Protein AF-W1YBG2-F1 (afdb_monomer_lite)

Organism: NCBI:txid408170

Secondary structure (DSSP, 8-state):
-HHHHHHIIIIIHHHHHHHHHHHHHHTTSS-HHHHHHHHHHHHHHHHHHHHHHHHHHHHHHHHHHHHHHHHHHHHHHHHHHHHHHHHHHHTHHHHGGGHHHHHHHHHHHHHHHHHHHHHHHTT-HHHHTT-

Foldseek 3Di:
DVVLVCCLVPPLVVVLVVLVVVLVVCVVDPPVVVSVVSVVVSVVSVVVSVVSVVVVVVVVVVVVVLLVVLVVVLVVLVVVLVVLVVCCVVCVVVCPPCSVVSVVVSVVSVVLSVVLVVCSVVVVVVVSVVD

Sequence (131 aa):
LERQFNDLKNNKFLKIDQQANLVLFEARGINFIKTRHELARLEAMVNETEQTISDVRKGLTELKKINEAHREAINDLKKKYDDLRKRLLAENFKFGPANAGLDKFLSQLEADYDEFTRLTEDGDHATASDI

Structure (mmCIF, N/CA/C/O backbone):
data_AF-W1YBG2-F1
#
_entry.id   AF-W1YBG2-F1
#
loop_
_atom_site.group_PDB
_atom_site.id
_atom_site.type_symbol
_atom_site.label_atom_id
_atom_site.label_alt_id
_atom_site.label_comp_id
_atom_site.label_asym_id
_atom_site.label_entity_id
_atom_site.label_seq_id
_atom_site.pdbx_PDB_ins_code
_atom_site.Cartn_x
_atom_site.Cartn_y
_atom_site.Cartn_z
_atom_site.occupancy
_atom_site.B_iso_or_equiv
_atom_site.auth_seq_id
_atom_site.auth_comp_id
_atom_site.auth_asym_id
_atom_site.auth_atom_id
_atom_site.pdbx_PDB_model_num
ATOM 1 N N . LEU A 1 1 ? -1.646 1.673 -4.289 1.00 84.31 1 LEU A N 1
ATOM 2 C CA . LEU A 1 1 ? -0.517 0.800 -3.902 1.00 84.31 1 LEU A CA 1
ATOM 3 C C . LEU A 1 1 ? -0.595 -0.574 -4.570 1.00 84.31 1 LEU A C 1
ATOM 5 O O . LEU A 1 1 ? 0.295 -0.903 -5.343 1.00 84.31 1 LEU A O 1
ATOM 9 N N . GLU A 1 2 ? -1.673 -1.337 -4.360 1.00 85.06 2 GLU A N 1
ATOM 10 C CA . GLU A 1 2 ? -1.843 -2.691 -4.923 1.00 85.06 2 GLU A CA 1
ATOM 11 C C . GLU A 1 2 ? -1.670 -2.748 -6.451 1.00 85.06 2 GLU A C 1
ATOM 13 O O . GLU A 1 2 ? -0.886 -3.541 -6.963 1.00 85.06 2 GLU A O 1
ATOM 18 N N . ARG A 1 3 ? -2.308 -1.830 -7.190 1.00 90.50 3 ARG A N 1
ATOM 19 C CA . ARG A 1 3 ? -2.138 -1.718 -8.650 1.00 90.50 3 ARG A CA 1
ATOM 20 C C . ARG A 1 3 ? -0.671 -1.565 -9.077 1.00 90.50 3 ARG A C 1
ATOM 22 O O . ARG A 1 3 ? -0.262 -2.185 -10.051 1.00 90.50 3 ARG A O 1
ATOM 29 N N . GLN A 1 4 ? 0.113 -0.751 -8.364 1.00 88.38 4 GLN A N 1
ATOM 30 C CA . GLN A 1 4 ? 1.536 -0.533 -8.669 1.00 88.38 4 GLN A CA 1
ATOM 31 C C . GLN A 1 4 ? 2.367 -1.779 -8.357 1.00 88.38 4 GLN A C 1
ATOM 33 O O . GLN A 1 4 ? 3.241 -2.140 -9.136 1.00 88.38 4 GLN A O 1
ATOM 38 N N . PHE A 1 5 ? 2.070 -2.463 -7.250 1.00 90.38 5 PHE A N 1
ATOM 39 C CA . PHE A 1 5 ? 2.706 -3.732 -6.910 1.00 90.38 5 PHE A CA 1
ATOM 40 C C . PHE A 1 5 ? 2.411 -4.822 -7.954 1.00 90.38 5 PHE A C 1
ATOM 42 O O . PHE A 1 5 ? 3.324 -5.511 -8.407 1.00 90.38 5 PHE A O 1
ATOM 49 N N . ASN A 1 6 ? 1.156 -4.940 -8.390 1.00 91.94 6 ASN A N 1
ATOM 50 C CA . ASN A 1 6 ? 0.756 -5.906 -9.411 1.00 91.94 6 ASN A CA 1
ATOM 51 C C . ASN A 1 6 ? 1.386 -5.591 -10.774 1.00 91.94 6 ASN A C 1
ATOM 53 O O . ASN A 1 6 ? 1.837 -6.506 -11.459 1.00 91.94 6 ASN A O 1
ATOM 57 N N . ASP A 1 7 ? 1.475 -4.315 -11.155 1.00 93.12 7 ASP A N 1
ATOM 58 C CA . ASP A 1 7 ? 2.161 -3.907 -12.385 1.00 93.12 7 ASP A CA 1
ATOM 59 C C . ASP A 1 7 ? 3.671 -4.192 -12.336 1.00 93.12 7 ASP A C 1
ATOM 61 O O . ASP A 1 7 ? 4.235 -4.708 -13.303 1.00 93.12 7 ASP A O 1
ATOM 65 N N . LEU A 1 8 ? 4.322 -3.946 -11.190 1.00 92.50 8 LEU A N 1
ATOM 66 C CA . LEU A 1 8 ? 5.716 -4.337 -10.964 1.00 92.50 8 LEU A CA 1
ATOM 67 C C . LEU A 1 8 ? 5.911 -5.838 -11.186 1.00 92.50 8 LEU A C 1
ATOM 69 O O . LEU A 1 8 ? 6.725 -6.241 -12.016 1.00 92.50 8 LEU A O 1
ATOM 73 N N . LYS A 1 9 ? 5.130 -6.645 -10.459 1.00 90.75 9 LYS A N 1
ATOM 74 C CA . LYS A 1 9 ? 5.238 -8.105 -10.433 1.00 90.75 9 LYS A CA 1
ATOM 75 C C . LYS A 1 9 ? 4.957 -8.738 -11.793 1.00 90.75 9 LYS A C 1
ATOM 77 O O . LYS A 1 9 ? 5.673 -9.649 -12.192 1.00 90.75 9 LYS A O 1
ATOM 82 N N . ASN A 1 10 ? 3.916 -8.275 -12.481 1.00 94.12 10 ASN A N 1
ATOM 83 C CA . ASN A 1 10 ? 3.389 -8.972 -13.652 1.00 94.12 10 ASN A CA 1
ATOM 84 C C . ASN A 1 10 ? 3.876 -8.379 -14.981 1.00 94.12 10 ASN A C 1
ATOM 86 O O . ASN A 1 10 ? 3.874 -9.089 -15.982 1.00 94.12 10 ASN A O 1
ATOM 90 N N . ASN A 1 11 ? 4.292 -7.105 -15.013 1.00 95.06 11 ASN A N 1
ATOM 91 C CA . ASN A 1 11 ? 4.579 -6.406 -16.270 1.00 95.06 11 ASN A CA 1
ATOM 92 C C . ASN A 1 11 ? 5.985 -5.797 -16.335 1.00 95.06 11 ASN A C 1
ATOM 94 O O . ASN A 1 11 ? 6.694 -6.027 -17.315 1.00 95.06 11 ASN A O 1
ATOM 98 N N . LYS A 1 12 ? 6.392 -4.982 -15.350 1.00 93.88 12 LYS A N 1
ATOM 99 C CA . LYS A 1 12 ? 7.626 -4.173 -15.461 1.00 93.88 12 LYS A CA 1
ATOM 100 C C . LYS A 1 12 ? 8.888 -5.032 -15.544 1.00 93.88 12 LYS A C 1
ATOM 102 O O . LYS A 1 12 ? 9.697 -4.798 -16.438 1.00 93.88 12 LYS A O 1
ATOM 107 N N . PHE A 1 13 ? 9.017 -6.060 -14.700 1.00 94.62 13 PHE A N 1
ATOM 108 C CA . PHE A 1 13 ? 10.162 -6.979 -14.767 1.00 94.62 13 PHE A CA 1
ATOM 109 C C . PHE A 1 13 ? 10.227 -7.728 -16.101 1.00 94.62 13 PHE A C 1
ATOM 111 O O . PHE A 1 13 ? 11.266 -7.717 -16.751 1.00 94.62 13 PHE A O 1
ATOM 118 N N . LEU A 1 14 ? 9.095 -8.259 -16.577 1.00 96.44 14 LEU A N 1
ATOM 119 C CA . LEU A 1 14 ? 9.031 -8.941 -17.872 1.00 96.44 14 LEU A CA 1
ATOM 120 C C . LEU A 1 14 ? 9.479 -8.029 -19.025 1.00 96.44 14 LEU A C 1
ATOM 122 O O . LEU A 1 14 ? 10.218 -8.455 -19.909 1.00 96.44 14 LEU A O 1
ATOM 126 N N . LYS A 1 15 ? 9.046 -6.764 -19.024 1.00 96.19 15 LYS A N 1
ATOM 127 C CA . LYS A 1 15 ? 9.444 -5.791 -20.050 1.00 96.19 15 LYS A CA 1
ATOM 128 C C . LYS A 1 15 ? 10.934 -5.456 -19.979 1.00 96.19 15 LYS A C 1
ATOM 130 O O . LYS A 1 15 ? 11.557 -5.306 -21.027 1.00 96.19 15 LYS A O 1
ATOM 135 N N . ILE A 1 16 ? 11.504 -5.345 -18.776 1.00 97.62 16 ILE A N 1
ATOM 136 C CA . ILE A 1 16 ? 12.950 -5.158 -18.585 1.00 97.62 16 ILE A CA 1
ATOM 137 C C . ILE A 1 16 ? 13.714 -6.356 -19.148 1.00 97.62 16 ILE A C 1
ATOM 139 O O . ILE A 1 16 ? 14.641 -6.153 -19.925 1.00 97.62 16 ILE A O 1
ATOM 143 N N . ASP A 1 17 ? 13.290 -7.584 -18.844 1.00 96.94 17 ASP A N 1
ATOM 144 C CA . ASP A 1 17 ? 13.940 -8.797 -19.353 1.00 96.94 17 ASP A CA 1
ATOM 145 C C . ASP A 1 17 ? 13.890 -8.866 -20.883 1.00 96.94 17 ASP A C 1
ATOM 147 O O . ASP A 1 17 ? 14.885 -9.169 -21.546 1.00 96.94 17 ASP A O 1
ATOM 151 N N . GLN A 1 18 ? 12.740 -8.541 -21.476 1.00 97.19 18 GLN A N 1
ATOM 152 C CA . GLN A 1 18 ? 12.589 -8.461 -22.930 1.00 97.19 18 GLN A CA 1
ATOM 153 C C . GLN A 1 18 ? 13.533 -7.414 -23.533 1.00 97.19 18 GLN A C 1
ATOM 155 O O . GLN A 1 18 ? 14.250 -7.712 -24.488 1.00 97.19 18 GLN A O 1
ATOM 160 N N . GLN A 1 19 ? 13.580 -6.213 -22.955 1.00 97.50 19 GLN A N 1
ATOM 161 C CA . GLN A 1 19 ? 14.444 -5.131 -23.423 1.00 97.50 19 GLN A CA 1
ATOM 162 C C . GLN A 1 19 ? 15.934 -5.473 -23.254 1.00 97.50 19 GLN A C 1
ATOM 164 O O . GLN A 1 19 ? 16.730 -5.203 -24.151 1.00 97.50 19 GLN A O 1
ATOM 169 N N . ALA A 1 20 ? 16.323 -6.121 -22.155 1.00 96.44 20 ALA A N 1
ATOM 170 C CA . ALA A 1 20 ? 17.691 -6.575 -21.923 1.00 96.44 20 ALA A CA 1
ATOM 171 C C . ALA A 1 20 ? 18.126 -7.609 -22.968 1.00 96.44 20 ALA A C 1
ATOM 173 O O . ALA A 1 20 ? 19.219 -7.509 -23.526 1.00 96.44 20 ALA A O 1
ATOM 174 N N . ASN A 1 21 ? 17.246 -8.555 -23.305 1.00 96.62 21 ASN A N 1
ATOM 175 C CA . ASN A 1 21 ? 17.501 -9.521 -24.371 1.00 96.62 21 ASN A CA 1
ATOM 176 C C . ASN A 1 21 ? 17.655 -8.850 -25.744 1.00 96.62 21 ASN A C 1
ATOM 178 O O . ASN A 1 21 ? 18.518 -9.260 -26.523 1.00 96.62 21 ASN A O 1
ATOM 182 N N . LEU A 1 22 ? 16.879 -7.799 -26.034 1.00 94.44 22 LEU A N 1
ATOM 183 C CA . LEU A 1 22 ? 17.047 -7.007 -27.257 1.00 94.44 22 LEU A CA 1
ATOM 184 C C . LEU A 1 22 ? 18.408 -6.308 -27.291 1.00 94.44 22 LEU A C 1
ATOM 186 O O . LEU A 1 22 ? 19.112 -6.412 -28.292 1.00 94.44 22 LEU A O 1
ATOM 190 N N . VAL A 1 23 ? 18.825 -5.667 -26.195 1.00 94.75 23 VAL A N 1
ATOM 191 C CA . VAL A 1 23 ? 20.156 -5.045 -26.097 1.00 94.75 23 VAL A CA 1
ATOM 192 C C . VAL A 1 23 ? 21.260 -6.076 -26.339 1.00 94.75 23 VAL A C 1
ATOM 194 O O . VAL A 1 23 ? 22.166 -5.822 -27.131 1.00 94.75 23 VAL A O 1
ATOM 197 N N . LEU A 1 24 ? 21.169 -7.258 -25.719 1.00 93.50 24 LEU A N 1
ATOM 198 C CA . LEU A 1 24 ? 22.137 -8.345 -25.907 1.00 93.50 24 LEU A CA 1
ATOM 199 C C . LEU A 1 24 ? 22.181 -8.856 -27.350 1.00 93.50 24 LEU A C 1
ATOM 201 O O . LEU A 1 24 ? 23.254 -9.207 -27.841 1.00 93.50 24 LEU A O 1
ATOM 205 N N . PHE A 1 25 ? 21.034 -8.921 -28.026 1.00 92.75 25 PHE A N 1
ATOM 206 C CA . PHE A 1 25 ? 20.958 -9.318 -29.427 1.00 92.75 25 PHE A CA 1
ATOM 207 C C . PHE A 1 25 ? 21.589 -8.264 -30.346 1.00 92.75 25 PHE A C 1
ATOM 209 O O . PHE A 1 25 ? 22.468 -8.596 -31.141 1.00 92.75 25 PHE A O 1
ATOM 216 N N . GLU A 1 26 ? 21.201 -6.994 -30.206 1.00 91.12 26 GLU A N 1
ATOM 217 C CA . GLU A 1 26 ? 21.710 -5.890 -31.032 1.00 91.12 26 GLU A CA 1
ATOM 218 C C . GLU A 1 26 ? 23.212 -5.652 -30.815 1.00 91.12 26 GLU A C 1
ATOM 220 O O . GLU A 1 26 ? 23.938 -5.360 -31.765 1.00 91.12 26 GLU A O 1
ATOM 225 N N . ALA A 1 27 ? 23.712 -5.861 -29.592 1.00 90.12 27 ALA A N 1
ATOM 226 C CA . ALA A 1 27 ? 25.134 -5.759 -29.262 1.00 90.12 27 ALA A CA 1
ATOM 227 C C . ALA A 1 27 ? 26.023 -6.782 -29.992 1.00 90.12 27 ALA A C 1
ATOM 229 O O . ALA A 1 27 ? 27.231 -6.574 -30.082 1.00 90.12 27 ALA A O 1
ATOM 230 N N . ARG A 1 28 ? 25.454 -7.873 -30.529 1.00 90.94 28 ARG A N 1
ATOM 231 C CA . ARG A 1 28 ? 26.192 -8.834 -31.373 1.00 90.94 28 ARG A CA 1
ATOM 232 C C . ARG A 1 28 ? 26.393 -8.327 -32.802 1.00 90.94 28 ARG A C 1
ATOM 234 O O . ARG A 1 28 ? 27.240 -8.856 -33.517 1.00 90.94 28 ARG A O 1
ATOM 241 N N . GLY A 1 29 ? 25.597 -7.351 -33.235 1.00 87.44 29 GLY A N 1
ATOM 242 C CA . GLY A 1 29 ? 25.715 -6.717 -34.542 1.00 87.44 29 GLY A CA 1
ATOM 243 C C . GLY A 1 29 ? 26.669 -5.521 -34.534 1.00 87.44 29 GLY A C 1
ATOM 244 O O . GLY A 1 29 ? 27.145 -5.069 -33.500 1.00 87.44 29 GLY A O 1
ATOM 245 N N . ILE A 1 30 ? 26.910 -4.954 -35.717 1.00 89.81 30 ILE A N 1
ATOM 246 C CA . ILE A 1 30 ? 27.748 -3.753 -35.904 1.00 89.81 30 ILE A CA 1
ATOM 247 C C . ILE A 1 30 ? 26.972 -2.429 -35.752 1.00 89.81 30 ILE A C 1
ATOM 249 O O . ILE A 1 30 ? 27.528 -1.356 -35.977 1.00 89.81 30 ILE A O 1
ATOM 253 N N . ASN A 1 31 ? 25.680 -2.464 -35.395 1.00 87.12 31 ASN A N 1
ATOM 254 C CA . ASN A 1 31 ? 24.852 -1.258 -35.283 1.00 87.12 31 ASN A CA 1
ATOM 255 C C . ASN A 1 31 ? 24.960 -0.609 -33.892 1.00 87.12 31 ASN A C 1
ATOM 257 O O . ASN A 1 31 ? 24.016 -0.598 -33.103 1.00 87.12 31 ASN A O 1
ATOM 261 N N . PHE A 1 32 ? 26.125 -0.027 -33.612 1.00 91.06 32 PHE A N 1
ATOM 262 C CA . PHE A 1 32 ? 26.444 0.587 -32.319 1.00 91.06 32 PHE A CA 1
ATOM 263 C C . PHE A 1 32 ? 25.480 1.707 -31.902 1.00 91.06 32 PHE A C 1
ATOM 265 O O . PHE A 1 32 ? 25.202 1.867 -30.715 1.00 91.06 32 PHE A O 1
ATOM 272 N N . ILE A 1 33 ? 24.953 2.479 -32.861 1.00 93.44 33 ILE A N 1
ATOM 273 C CA . ILE A 1 33 ? 24.006 3.569 -32.577 1.00 93.44 33 ILE A CA 1
ATOM 274 C C . ILE A 1 33 ? 22.696 2.995 -32.037 1.00 93.44 33 ILE A C 1
ATOM 276 O O . ILE A 1 33 ? 22.192 3.469 -31.018 1.00 93.44 33 ILE A O 1
ATOM 280 N N . LYS A 1 34 ? 22.172 1.951 -32.686 1.00 92.12 34 LYS A N 1
ATOM 281 C CA . LYS A 1 34 ? 20.948 1.283 -32.242 1.00 92.12 34 LYS A CA 1
ATOM 282 C C . LYS A 1 34 ? 21.146 0.619 -30.882 1.00 92.12 34 LYS A C 1
ATOM 284 O O . LYS A 1 34 ? 20.356 0.873 -29.981 1.00 92.12 34 LYS A O 1
ATOM 289 N N . THR A 1 35 ? 22.236 -0.124 -30.689 1.00 94.19 35 THR A N 1
ATOM 290 C CA . THR A 1 35 ? 22.560 -0.744 -29.392 1.00 94.19 35 THR A CA 1
ATOM 291 C C . THR A 1 35 ? 22.633 0.290 -28.269 1.00 94.19 35 THR A C 1
ATOM 293 O O . THR A 1 35 ? 22.084 0.066 -27.193 1.00 94.19 35 THR A O 1
ATOM 296 N N . ARG A 1 36 ? 23.241 1.459 -28.519 1.00 95.19 36 ARG A N 1
ATOM 297 C CA . ARG A 1 36 ? 23.290 2.556 -27.541 1.00 95.19 36 ARG A CA 1
ATOM 298 C C . ARG A 1 36 ? 21.899 3.094 -27.202 1.00 95.19 36 ARG A C 1
ATOM 300 O O . ARG A 1 36 ? 21.642 3.399 -26.041 1.00 95.19 36 ARG A O 1
ATOM 307 N N . HIS A 1 37 ? 21.017 3.225 -28.190 1.00 96.12 37 HIS A N 1
ATOM 308 C CA . HIS A 1 37 ? 19.650 3.686 -27.959 1.00 96.12 37 HIS A CA 1
ATOM 309 C C . HIS A 1 37 ? 18.839 2.678 -27.132 1.00 96.12 37 HIS A C 1
ATOM 311 O O . HIS A 1 37 ? 18.197 3.061 -26.156 1.00 96.12 37 HIS A O 1
ATOM 317 N N . GLU A 1 38 ? 18.923 1.388 -27.469 1.00 95.88 38 GLU A N 1
ATOM 318 C CA . GLU A 1 38 ? 18.228 0.332 -26.726 1.00 95.88 38 GLU A CA 1
ATOM 319 C C . GLU A 1 38 ? 18.765 0.176 -25.296 1.00 95.88 38 GLU A C 1
ATOM 321 O O . GLU A 1 38 ? 17.985 -0.102 -24.382 1.00 95.88 38 GLU A O 1
ATOM 326 N N . LEU A 1 39 ? 20.068 0.398 -25.083 1.00 96.50 39 LEU A N 1
ATOM 327 C CA . LEU A 1 39 ? 20.676 0.416 -23.752 1.00 96.50 39 LEU A CA 1
ATOM 328 C C . LEU A 1 39 ? 20.170 1.601 -22.921 1.00 96.50 39 LEU A C 1
ATOM 330 O O . LEU A 1 39 ? 19.725 1.399 -21.797 1.00 96.50 39 LEU A O 1
ATOM 334 N N . ALA A 1 40 ? 20.149 2.812 -23.484 1.00 97.81 40 ALA A N 1
ATOM 335 C CA . ALA A 1 40 ? 19.613 3.984 -22.788 1.00 97.81 40 ALA A CA 1
ATOM 336 C C . ALA A 1 40 ? 18.131 3.796 -22.412 1.00 97.81 40 ALA A C 1
ATOM 338 O O . ALA A 1 40 ? 17.683 4.210 -21.342 1.00 97.81 40 ALA A O 1
ATOM 339 N N . ARG A 1 41 ? 17.360 3.128 -23.278 1.00 97.56 41 ARG A N 1
ATOM 340 C CA . ARG A 1 41 ? 15.972 2.762 -22.990 1.00 97.56 41 ARG A CA 1
ATOM 341 C C . ARG A 1 41 ? 15.869 1.748 -21.849 1.00 97.56 41 ARG A C 1
ATOM 343 O O . ARG A 1 41 ? 15.017 1.915 -20.980 1.00 97.56 41 ARG A O 1
ATOM 350 N N . LEU A 1 42 ? 16.721 0.721 -21.841 1.00 97.94 42 LEU A N 1
ATOM 351 C CA . LEU A 1 42 ? 16.788 -0.258 -20.754 1.00 97.94 42 LEU A CA 1
ATOM 352 C C . LEU A 1 42 ? 17.107 0.418 -19.416 1.00 97.94 42 LEU A C 1
ATOM 354 O O . LEU A 1 42 ? 16.403 0.184 -18.438 1.00 97.94 42 LEU A O 1
ATOM 358 N N . GLU A 1 43 ? 18.114 1.292 -19.390 1.00 98.00 43 GLU A N 1
ATOM 359 C CA . GLU A 1 43 ? 18.499 2.064 -18.202 1.00 98.00 43 GLU A CA 1
ATOM 360 C C . GLU A 1 43 ? 17.328 2.902 -17.677 1.00 98.00 43 GLU A C 1
ATOM 362 O O . GLU A 1 43 ? 17.025 2.870 -16.485 1.00 98.00 43 GLU A O 1
ATOM 367 N N . ALA A 1 44 ? 16.605 3.594 -18.562 1.00 98.19 44 ALA A N 1
ATOM 368 C CA . ALA A 1 44 ? 15.423 4.360 -18.177 1.00 98.19 44 ALA A CA 1
ATOM 369 C C . ALA A 1 44 ? 14.323 3.472 -17.564 1.00 98.19 44 ALA A C 1
ATOM 371 O O . ALA A 1 44 ? 13.748 3.829 -16.535 1.00 98.19 44 ALA A O 1
ATOM 372 N N . MET A 1 45 ? 14.053 2.302 -18.156 1.00 97.88 45 MET A N 1
ATOM 373 C CA . MET A 1 45 ? 13.057 1.352 -17.644 1.00 97.88 45 MET A CA 1
ATOM 374 C C . MET A 1 45 ? 13.435 0.788 -16.271 1.00 97.88 45 MET A C 1
ATOM 376 O O . MET A 1 45 ? 12.562 0.636 -15.410 1.00 97.88 45 MET A O 1
ATOM 380 N N . VAL A 1 46 ? 14.719 0.485 -16.059 1.00 97.88 46 VAL A N 1
ATOM 381 C CA . VAL A 1 46 ? 15.241 0.035 -14.762 1.00 97.88 46 VAL A CA 1
ATOM 382 C C . VAL A 1 46 ? 15.071 1.139 -13.722 1.00 97.88 46 VAL A C 1
ATOM 384 O O . VAL A 1 46 ? 14.422 0.897 -12.708 1.00 97.88 46 VAL A O 1
ATOM 387 N N . ASN A 1 47 ? 15.523 2.362 -14.010 1.00 98.06 47 ASN A N 1
ATOM 388 C CA . ASN A 1 47 ? 15.417 3.499 -13.089 1.00 98.06 47 ASN A CA 1
ATOM 389 C C . ASN A 1 47 ? 13.958 3.803 -12.696 1.00 98.06 47 ASN A C 1
ATOM 391 O O . ASN A 1 47 ? 13.647 4.009 -11.523 1.00 98.06 47 ASN A O 1
ATOM 395 N N . GLU A 1 48 ? 13.028 3.791 -13.657 1.00 96.81 48 GLU A N 1
ATOM 396 C CA . GLU A 1 48 ? 11.598 3.993 -13.379 1.00 96.81 48 GLU A CA 1
ATOM 397 C C . GLU A 1 48 ? 11.028 2.876 -12.486 1.00 96.81 48 GLU A C 1
ATOM 399 O O . GLU A 1 48 ? 10.203 3.110 -11.594 1.00 96.81 48 GLU A O 1
ATOM 404 N N . THR A 1 49 ? 11.463 1.638 -12.718 1.00 96.75 49 THR A N 1
ATOM 405 C CA . THR A 1 49 ? 11.028 0.471 -11.944 1.00 96.75 49 THR A CA 1
ATOM 406 C C . THR A 1 49 ? 11.592 0.510 -10.526 1.00 96.75 49 THR A C 1
ATOM 408 O O . THR A 1 49 ? 10.844 0.262 -9.582 1.00 96.75 49 THR A O 1
ATOM 411 N N . GLU A 1 50 ? 12.852 0.906 -10.343 1.00 97.19 50 GLU A N 1
ATOM 412 C CA . GLU A 1 50 ? 13.459 1.130 -9.025 1.00 97.19 50 GLU A CA 1
ATOM 413 C C . GLU A 1 50 ? 12.721 2.209 -8.231 1.00 97.19 50 GLU A C 1
ATOM 415 O O . GLU A 1 50 ? 12.395 2.002 -7.058 1.00 97.19 50 GLU A O 1
ATOM 420 N N . GLN A 1 51 ? 12.379 3.326 -8.878 1.00 96.81 51 GLN A N 1
ATOM 421 C CA . GLN A 1 51 ? 11.577 4.375 -8.255 1.00 96.81 51 GLN A CA 1
ATOM 422 C C . GLN A 1 51 ? 10.202 3.840 -7.831 1.00 96.81 51 GLN A C 1
ATOM 424 O O . GLN A 1 51 ? 9.784 4.026 -6.689 1.00 96.81 51 GLN A O 1
ATOM 429 N N . THR A 1 52 ? 9.539 3.081 -8.708 1.00 95.69 52 THR A N 1
ATOM 430 C CA . THR A 1 52 ? 8.245 2.454 -8.398 1.00 95.69 52 THR A CA 1
ATOM 431 C C . THR A 1 52 ? 8.360 1.488 -7.207 1.00 95.69 52 THR A C 1
ATOM 433 O O . THR A 1 52 ? 7.493 1.481 -6.334 1.00 95.69 52 THR A O 1
ATOM 436 N N . ILE A 1 53 ? 9.436 0.696 -7.119 1.00 95.75 53 ILE A N 1
ATOM 437 C CA . ILE A 1 53 ? 9.706 -0.196 -5.976 1.00 95.75 53 ILE A CA 1
ATOM 438 C C . ILE A 1 53 ? 9.892 0.611 -4.687 1.00 95.75 53 ILE A C 1
ATOM 440 O O . ILE A 1 53 ? 9.349 0.233 -3.647 1.00 95.75 53 ILE A O 1
ATOM 444 N N . SER A 1 54 ? 10.651 1.707 -4.742 1.00 96.94 54 SER A N 1
ATOM 445 C CA . SER A 1 54 ? 10.870 2.604 -3.603 1.00 96.94 54 SER A CA 1
ATOM 446 C C . SER A 1 54 ? 9.547 3.152 -3.067 1.00 96.94 54 SER A C 1
ATOM 448 O O . SER A 1 54 ? 9.274 3.059 -1.869 1.00 96.94 54 SER A O 1
ATOM 450 N N . ASP A 1 55 ? 8.681 3.631 -3.958 1.00 95.12 55 ASP A N 1
ATOM 451 C CA . ASP A 1 55 ? 7.383 4.192 -3.586 1.00 95.12 55 ASP A CA 1
ATOM 452 C C . ASP A 1 55 ? 6.441 3.125 -3.020 1.00 95.12 55 ASP A C 1
ATOM 454 O O . ASP A 1 55 ? 5.777 3.356 -2.006 1.00 95.12 55 ASP A O 1
ATOM 458 N N . VAL A 1 56 ? 6.445 1.917 -3.596 1.00 93.50 56 VAL A N 1
ATOM 459 C CA . VAL A 1 56 ? 5.673 0.790 -3.057 1.00 93.50 56 VAL A CA 1
ATOM 460 C C . VAL A 1 56 ? 6.156 0.404 -1.657 1.00 93.50 56 VAL A C 1
ATOM 462 O O . VAL A 1 56 ? 5.339 0.218 -0.757 1.00 93.50 56 VAL A O 1
ATOM 465 N N . ARG A 1 57 ? 7.472 0.332 -1.429 1.00 94.19 57 ARG A N 1
ATOM 466 C CA . ARG A 1 57 ? 8.040 0.024 -0.105 1.00 94.19 57 ARG A CA 1
ATOM 467 C C . ARG A 1 57 ? 7.673 1.079 0.936 1.00 94.19 57 ARG A C 1
ATOM 469 O O . ARG A 1 57 ? 7.303 0.718 2.054 1.00 94.19 57 ARG A O 1
ATOM 476 N N . LYS A 1 58 ? 7.742 2.364 0.575 1.00 95.00 58 LYS A N 1
ATOM 477 C CA . LYS A 1 58 ? 7.317 3.466 1.449 1.00 95.00 58 LYS A CA 1
ATOM 478 C C . LYS A 1 58 ? 5.838 3.342 1.799 1.00 95.00 58 LYS A C 1
ATOM 480 O O . LYS A 1 58 ? 5.504 3.343 2.977 1.00 95.00 58 LYS A O 1
ATOM 485 N N . GLY A 1 59 ? 4.975 3.138 0.803 1.00 90.06 59 GLY A N 1
ATOM 486 C CA . GLY A 1 59 ? 3.541 2.943 1.027 1.00 90.06 59 GLY A CA 1
ATOM 487 C C . GLY A 1 59 ? 3.236 1.765 1.956 1.00 90.06 59 GLY A C 1
ATOM 488 O O . GLY A 1 59 ? 2.449 1.910 2.883 1.00 90.06 59 GLY A O 1
ATOM 489 N N . LEU A 1 60 ? 3.907 0.621 1.771 1.00 90.19 60 LEU A N 1
ATOM 490 C CA . LEU A 1 60 ? 3.758 -0.541 2.659 1.00 90.19 60 LEU A CA 1
ATOM 491 C C . LEU A 1 60 ? 4.242 -0.259 4.088 1.00 90.19 60 LEU A C 1
ATOM 493 O O . LEU A 1 60 ? 3.648 -0.746 5.046 1.00 90.19 60 LEU A O 1
ATOM 497 N N . THR A 1 61 ? 5.307 0.528 4.237 1.00 92.56 61 THR A N 1
ATOM 498 C CA . THR A 1 61 ? 5.830 0.919 5.553 1.00 92.56 61 THR A CA 1
ATOM 499 C C . THR A 1 61 ? 4.839 1.805 6.297 1.00 92.56 61 THR A C 1
ATOM 501 O O . THR A 1 61 ? 4.578 1.570 7.473 1.00 92.56 61 THR A O 1
ATOM 504 N N . GLU A 1 62 ? 4.255 2.790 5.616 1.00 89.44 62 GLU A N 1
ATOM 505 C CA . GLU A 1 62 ? 3.247 3.663 6.220 1.00 89.44 62 GLU A CA 1
ATOM 506 C C . GLU A 1 62 ? 1.965 2.897 6.558 1.00 89.44 62 GLU A C 1
ATOM 508 O O . GLU A 1 62 ? 1.456 3.036 7.666 1.00 89.44 62 GLU A O 1
ATOM 513 N N . LEU A 1 63 ? 1.502 1.999 5.679 1.00 85.94 63 LEU A N 1
ATOM 514 C CA . LEU A 1 63 ? 0.367 1.123 5.991 1.00 85.94 63 LEU A CA 1
ATOM 515 C C . LEU A 1 63 ? 0.624 0.265 7.232 1.00 85.94 63 LEU A C 1
ATOM 517 O O . LEU A 1 63 ? -0.259 0.121 8.073 1.00 85.94 63 LEU A O 1
ATOM 521 N N . LYS A 1 64 ? 1.839 -0.276 7.378 1.00 85.69 64 LYS A N 1
ATOM 522 C CA . LYS A 1 64 ? 2.211 -1.049 8.564 1.00 85.69 64 LYS A CA 1
ATOM 523 C C . LYS A 1 64 ? 2.143 -0.200 9.838 1.00 85.69 64 LYS A C 1
ATOM 525 O O . LYS A 1 64 ? 1.586 -0.663 10.827 1.00 85.69 64 LYS A O 1
ATOM 530 N N . LYS A 1 65 ? 2.662 1.031 9.808 1.00 88.12 65 LYS A N 1
ATOM 531 C CA . LYS A 1 65 ? 2.602 1.953 10.956 1.00 88.12 65 LYS A CA 1
ATOM 532 C C . LYS A 1 65 ? 1.166 2.303 11.338 1.00 88.12 65 LYS A C 1
ATOM 534 O O . LYS A 1 65 ? 0.838 2.298 12.518 1.00 88.12 65 LYS A O 1
ATOM 539 N N . ILE A 1 66 ? 0.319 2.592 10.348 1.00 83.75 66 ILE A N 1
ATOM 540 C CA . ILE A 1 66 ? -1.103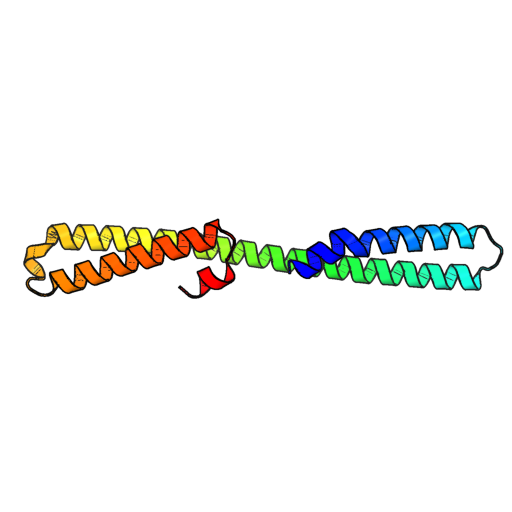 2.889 10.575 1.00 83.75 66 ILE A CA 1
ATOM 541 C C . ILE A 1 66 ? -1.785 1.685 11.230 1.00 83.75 66 ILE A C 1
ATOM 543 O O . ILE A 1 66 ? -2.482 1.849 12.224 1.00 83.75 66 ILE A O 1
ATOM 547 N N . ASN A 1 67 ? -1.519 0.471 10.741 1.00 78.81 67 ASN A N 1
ATOM 548 C CA . ASN A 1 67 ? -2.071 -0.753 11.320 1.00 78.81 67 ASN A CA 1
ATOM 549 C C . ASN A 1 67 ? -1.614 -0.963 12.778 1.00 78.81 67 ASN A C 1
ATOM 551 O O . ASN A 1 67 ? -2.431 -1.248 13.651 1.00 78.81 67 ASN A O 1
ATOM 555 N N . GLU A 1 68 ? -0.329 -0.756 13.076 1.00 85.31 68 GLU A N 1
ATOM 556 C CA . GLU A 1 68 ? 0.184 -0.824 14.451 1.00 85.31 68 GLU A CA 1
ATOM 557 C C . GLU A 1 68 ? -0.518 0.189 15.372 1.00 85.31 68 GLU A C 1
ATOM 559 O O . GLU A 1 68 ? -1.014 -0.198 16.432 1.00 85.31 68 GLU A O 1
ATOM 564 N N . ALA A 1 69 ? -0.654 1.446 14.939 1.00 85.06 69 ALA A N 1
ATOM 565 C CA . ALA A 1 69 ? -1.347 2.487 15.701 1.00 85.06 69 ALA A CA 1
ATOM 566 C C . ALA A 1 69 ? -2.837 2.170 15.913 1.00 85.06 69 ALA A C 1
ATOM 568 O O . ALA A 1 69 ? -3.370 2.35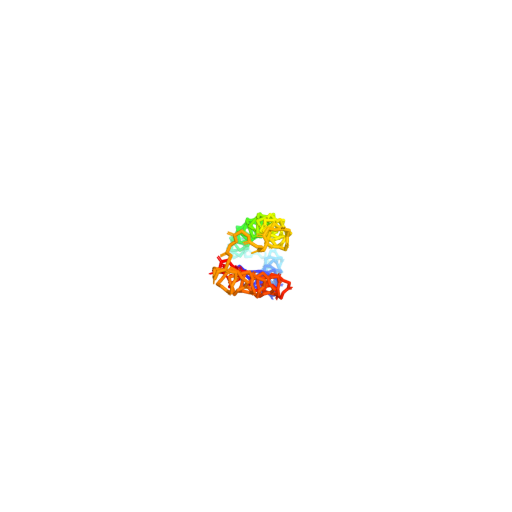7 17.006 1.00 85.06 69 ALA A O 1
ATOM 569 N N . HIS A 1 70 ? -3.509 1.647 14.886 1.00 78.06 70 HIS A N 1
ATOM 570 C CA . HIS A 1 70 ? -4.903 1.216 14.970 1.00 78.06 70 HIS A CA 1
ATOM 571 C C . HIS A 1 70 ? -5.063 0.089 15.986 1.00 78.06 70 HIS A C 1
ATOM 573 O O . HIS A 1 70 ? -5.909 0.167 16.874 1.00 78.06 70 HIS A O 1
ATOM 579 N N . ARG A 1 71 ? -4.200 -0.928 15.930 1.00 79.94 71 ARG A N 1
ATOM 580 C CA . ARG A 1 71 ? -4.222 -2.039 16.883 1.00 79.94 71 ARG A CA 1
ATOM 581 C C . ARG A 1 71 ? -4.024 -1.571 18.326 1.00 79.94 71 ARG A C 1
ATOM 583 O O . ARG A 1 71 ? -4.669 -2.097 19.232 1.00 79.94 71 ARG A O 1
ATOM 590 N N . GLU A 1 72 ? -3.146 -0.599 18.558 1.00 86.00 72 GLU A N 1
ATOM 591 C CA . GLU A 1 72 ? -2.981 0.019 19.879 1.00 86.00 72 GLU A CA 1
ATOM 592 C C . GLU A 1 72 ? -4.248 0.759 20.326 1.00 86.00 72 GLU A C 1
ATOM 594 O O . GLU A 1 72 ? -4.739 0.508 21.430 1.00 86.00 72 GLU A O 1
ATOM 599 N N . ALA A 1 73 ? -4.827 1.592 19.456 1.00 79.69 73 ALA A N 1
ATOM 600 C CA . ALA A 1 73 ? -6.048 2.341 19.746 1.00 79.69 73 ALA A CA 1
ATOM 601 C C . ALA A 1 73 ? -7.235 1.420 20.086 1.00 79.69 73 ALA A C 1
ATOM 603 O O . ALA A 1 73 ? -7.931 1.660 21.074 1.00 79.69 73 ALA A O 1
ATOM 604 N N . ILE A 1 74 ? -7.415 0.327 19.337 1.00 78.12 74 ILE A N 1
ATOM 605 C CA . ILE A 1 74 ? -8.422 -0.716 19.596 1.00 78.12 74 ILE A CA 1
ATOM 606 C C . ILE A 1 74 ? -8.229 -1.342 20.978 1.00 78.12 74 ILE A C 1
ATOM 608 O O . ILE A 1 74 ? -9.181 -1.493 21.746 1.00 78.12 74 ILE A O 1
ATOM 612 N N . ASN A 1 75 ? -6.995 -1.728 21.310 1.00 82.81 75 ASN A N 1
ATOM 613 C CA . ASN A 1 75 ? -6.698 -2.351 22.597 1.00 82.81 75 ASN A CA 1
ATOM 614 C C . ASN A 1 75 ? -7.011 -1.401 23.756 1.00 82.81 75 ASN A C 1
ATOM 616 O O . ASN A 1 75 ? -7.534 -1.823 24.789 1.00 82.81 75 ASN A O 1
ATOM 620 N N . ASP A 1 76 ? -6.711 -0.116 23.593 1.00 84.50 76 ASP A N 1
ATOM 621 C CA . ASP A 1 76 ? -7.025 0.895 24.595 1.00 84.50 76 ASP A CA 1
ATOM 622 C C . ASP A 1 76 ? -8.526 1.181 24.686 1.00 84.50 76 ASP A C 1
ATOM 624 O O . ASP A 1 76 ? -9.045 1.363 25.792 1.00 84.50 76 ASP A O 1
ATOM 628 N N . LEU A 1 77 ? -9.245 1.152 23.561 1.00 81.62 77 LEU A N 1
ATOM 629 C CA . LEU A 1 77 ? -10.701 1.238 23.541 1.00 81.62 77 LEU A CA 1
ATOM 630 C C . LEU A 1 77 ? -11.332 0.068 24.300 1.00 81.62 77 LEU A C 1
ATOM 632 O O . LEU A 1 77 ? -12.187 0.286 25.160 1.00 81.62 77 LEU A O 1
ATOM 636 N N . LYS A 1 78 ? -10.843 -1.157 24.070 1.00 83.06 78 LYS A N 1
ATOM 637 C CA . LYS A 1 78 ? -11.319 -2.363 24.757 1.00 83.06 78 LYS A CA 1
ATOM 638 C C . LYS A 1 78 ? -11.124 -2.284 26.268 1.00 83.06 78 LYS A C 1
ATOM 640 O O . LYS A 1 78 ? -12.045 -2.602 27.018 1.00 83.06 78 LYS A O 1
ATOM 645 N N . LYS A 1 79 ? -9.959 -1.811 26.728 1.00 87.81 79 LYS A N 1
ATOM 646 C CA . LYS A 1 79 ? -9.700 -1.594 28.165 1.00 87.81 79 LYS A CA 1
ATOM 647 C C . LYS A 1 79 ? -10.684 -0.589 28.763 1.00 87.81 79 LYS A C 1
ATOM 649 O O . LYS A 1 79 ? -11.286 -0.868 29.795 1.00 87.81 79 LYS A O 1
ATOM 654 N N . LYS A 1 80 ? -10.877 0.561 28.102 1.00 84.50 80 LYS A N 1
ATOM 655 C CA . LYS A 1 80 ? -11.814 1.601 28.561 1.00 84.50 80 LYS A CA 1
ATOM 656 C C . LYS A 1 80 ? -13.245 1.075 28.632 1.00 84.50 80 LYS A C 1
ATOM 658 O O . LYS A 1 80 ? -13.932 1.339 29.616 1.00 84.50 80 LYS A O 1
ATOM 663 N N . TYR A 1 81 ? -13.673 0.319 27.622 1.00 85.00 81 TYR A N 1
ATOM 664 C CA . TYR A 1 81 ? -14.965 -0.362 27.608 1.00 85.00 81 TYR A CA 1
ATOM 665 C C . TYR A 1 81 ? -15.106 -1.324 28.798 1.00 85.00 81 TYR A C 1
ATOM 667 O O . TYR A 1 81 ? -16.088 -1.240 29.536 1.00 85.00 81 TYR A O 1
ATOM 675 N N . ASP A 1 82 ? -14.115 -2.188 29.038 1.00 86.69 82 ASP A N 1
ATOM 676 C CA . ASP A 1 82 ? -14.161 -3.169 30.130 1.00 86.69 82 ASP A CA 1
ATOM 677 C C . ASP A 1 82 ? -14.242 -2.494 31.503 1.00 86.69 82 ASP A C 1
ATOM 679 O O . ASP A 1 82 ? -14.983 -2.942 32.382 1.00 86.69 82 ASP A O 1
ATOM 683 N N . ASP A 1 83 ? -13.516 -1.393 31.689 1.00 88.44 83 ASP A N 1
ATOM 684 C CA . ASP A 1 83 ? -13.544 -0.614 32.925 1.00 88.44 83 ASP A CA 1
ATOM 685 C C . ASP A 1 83 ? -14.881 0.112 33.118 1.00 88.44 83 ASP A C 1
ATOM 687 O O . ASP A 1 83 ? -15.443 0.090 34.220 1.00 88.44 83 ASP A O 1
ATOM 691 N N . LEU A 1 84 ? -15.441 0.697 32.052 1.00 85.38 84 LEU A N 1
ATOM 692 C CA . LEU A 1 84 ? -16.776 1.302 32.069 1.00 85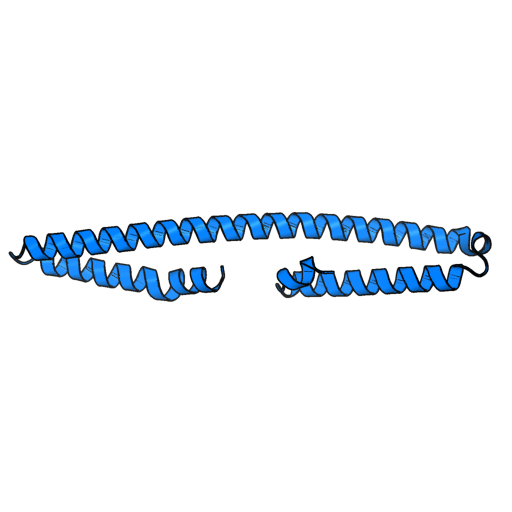.38 84 LEU A CA 1
ATOM 693 C C . LEU A 1 84 ? -17.851 0.265 32.410 1.00 85.38 84 LEU A C 1
ATOM 695 O O . LEU A 1 84 ? -18.682 0.518 33.283 1.00 85.38 84 LEU A O 1
ATOM 699 N N . ARG A 1 85 ? -17.802 -0.919 31.790 1.00 86.25 85 ARG 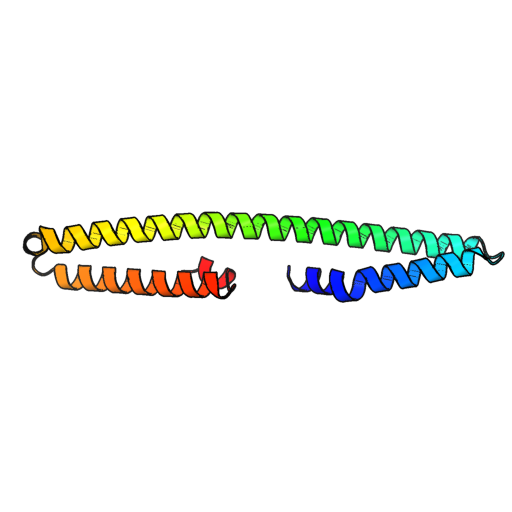A N 1
ATOM 700 C CA . ARG A 1 85 ? -18.743 -2.017 32.043 1.00 86.25 85 ARG A CA 1
ATOM 701 C C . ARG A 1 85 ? -18.665 -2.507 33.487 1.00 86.25 85 ARG A C 1
ATOM 703 O O . ARG A 1 85 ? -19.696 -2.635 34.145 1.00 86.25 85 ARG A O 1
ATOM 710 N N . LYS A 1 86 ? -17.458 -2.720 34.025 1.00 89.94 86 LYS A N 1
ATOM 711 C CA . LYS A 1 86 ? -17.268 -3.083 35.444 1.00 89.94 86 LYS A CA 1
ATOM 712 C C . LYS A 1 86 ? -17.846 -2.026 36.378 1.00 89.94 86 LYS A C 1
ATOM 714 O O . LYS A 1 86 ? -18.519 -2.371 37.349 1.00 89.94 86 LYS A O 1
ATOM 719 N N . ARG A 1 87 ? -17.597 -0.746 36.089 1.00 86.69 87 ARG A N 1
ATOM 720 C CA . ARG A 1 87 ? -18.088 0.363 36.909 1.00 86.69 87 ARG A CA 1
ATOM 721 C C . ARG A 1 87 ? -19.609 0.468 36.871 1.00 86.69 87 ARG A C 1
ATOM 723 O O . ARG A 1 87 ? -20.214 0.632 37.923 1.00 86.69 87 ARG A O 1
ATOM 730 N N . LEU A 1 88 ? -20.224 0.310 35.701 1.00 85.25 88 LEU A N 1
ATOM 731 C CA . LEU A 1 88 ? -21.680 0.283 35.558 1.00 85.25 88 LEU A CA 1
ATOM 732 C C . LEU A 1 88 ? -22.313 -0.871 36.331 1.00 85.25 88 LEU A C 1
ATOM 734 O O . LEU A 1 88 ? -23.294 -0.656 37.032 1.00 85.25 88 LEU A O 1
ATOM 738 N N . LEU A 1 89 ? -21.715 -2.064 36.298 1.00 85.19 89 LEU A N 1
ATOM 739 C CA . LEU A 1 89 ? -22.200 -3.206 37.077 1.00 85.19 89 LEU A CA 1
ATOM 740 C C . LEU A 1 89 ? -22.076 -2.979 38.592 1.00 85.19 89 LEU A C 1
ATOM 742 O O . LEU A 1 89 ? -23.017 -3.254 39.335 1.00 85.19 89 LEU A O 1
ATOM 746 N N . ALA A 1 90 ? -20.935 -2.463 39.055 1.00 87.25 90 ALA A N 1
ATOM 747 C CA . ALA A 1 90 ? -20.672 -2.239 40.479 1.00 87.25 90 ALA A CA 1
ATOM 748 C C . ALA A 1 90 ? -21.454 -1.048 41.060 1.00 87.25 90 ALA A C 1
ATOM 750 O O . ALA A 1 90 ? -21.839 -1.054 42.229 1.00 87.25 90 ALA A O 1
ATOM 751 N N . GLU A 1 91 ? -21.683 -0.016 40.250 1.00 86.50 91 GLU A N 1
ATOM 752 C CA . GLU A 1 91 ? -22.318 1.239 40.650 1.00 86.50 91 GLU A CA 1
ATOM 753 C C . GLU A 1 91 ? -23.714 1.418 40.035 1.00 86.50 91 GLU A C 1
ATOM 755 O O . GLU A 1 91 ? -24.235 2.528 40.049 1.00 86.50 91 GLU A O 1
ATOM 760 N N . ASN A 1 92 ? -24.347 0.346 39.542 1.00 76.88 92 ASN A N 1
ATOM 761 C CA . ASN A 1 92 ? -25.637 0.378 38.834 1.00 76.88 92 ASN A CA 1
ATOM 762 C C . ASN A 1 92 ? -26.697 1.214 39.582 1.00 76.88 92 ASN A C 1
ATOM 764 O O . ASN A 1 92 ? -27.390 2.058 39.018 1.00 76.88 92 ASN A O 1
ATOM 768 N N . PHE A 1 93 ? -26.761 1.074 40.907 1.00 79.50 93 PHE A N 1
ATOM 769 C CA . PHE A 1 93 ? -27.697 1.827 41.745 1.00 79.50 93 PHE A CA 1
ATOM 770 C C . PHE A 1 93 ? -27.470 3.353 41.738 1.00 79.50 93 PHE A C 1
ATOM 772 O O . PHE A 1 93 ? -28.412 4.102 41.990 1.00 79.50 93 PHE A O 1
ATOM 779 N N . LYS A 1 94 ? -26.249 3.833 41.454 1.00 84.38 94 LYS A N 1
ATOM 780 C CA . LYS A 1 94 ? -25.893 5.263 41.459 1.00 84.38 94 LYS A CA 1
ATOM 781 C C . LYS A 1 94 ? -26.406 6.010 40.230 1.00 84.38 94 LYS A C 1
ATOM 783 O O . LYS A 1 94 ? -26.593 7.221 40.303 1.00 84.38 94 LYS A O 1
ATOM 788 N N . PHE A 1 95 ? -26.621 5.316 39.114 1.00 80.25 95 PHE A N 1
ATOM 789 C CA . PHE A 1 95 ? -27.005 5.946 37.846 1.00 80.25 95 PHE A CA 1
ATOM 790 C C . PHE A 1 95 ? -28.519 5.905 37.582 1.00 80.25 95 PHE A C 1
ATOM 792 O O . PHE A 1 95 ? -29.008 6.625 36.711 1.00 80.25 95 PHE A O 1
ATOM 799 N N . GLY A 1 96 ? -29.277 5.114 38.351 1.00 82.00 96 GLY A N 1
ATOM 800 C CA . GLY A 1 96 ? -30.742 5.097 38.336 1.00 82.00 96 GLY A CA 1
ATOM 801 C C . GLY A 1 96 ? -31.336 4.980 36.918 1.00 82.00 96 GLY A C 1
ATOM 802 O O . GLY A 1 96 ? -31.093 3.977 36.246 1.00 82.00 96 GLY A O 1
ATOM 803 N N . PRO A 1 97 ? -32.106 5.971 36.430 1.00 85.06 97 PRO A N 1
ATOM 804 C CA . PRO A 1 97 ? -32.714 5.921 35.098 1.00 85.06 97 PRO A CA 1
ATOM 805 C C . PRO A 1 97 ? -31.715 6.063 33.934 1.00 85.06 97 PRO A C 1
ATOM 807 O O . PRO A 1 97 ? -32.058 5.716 32.806 1.00 85.06 97 PRO A O 1
ATOM 810 N N . ALA A 1 98 ? -30.483 6.530 34.172 1.00 85.31 98 ALA A N 1
ATOM 811 C CA . ALA A 1 98 ? -29.471 6.680 33.122 1.00 85.31 98 ALA A CA 1
ATOM 812 C C . ALA A 1 98 ? -28.825 5.347 32.697 1.00 85.31 98 ALA A C 1
ATOM 814 O O . ALA A 1 98 ? -28.224 5.286 31.624 1.00 85.31 98 ALA A O 1
ATOM 815 N N . ASN A 1 99 ? -28.981 4.275 33.485 1.00 82.69 99 ASN A N 1
ATOM 816 C CA . ASN A 1 99 ? -28.391 2.963 33.192 1.00 82.69 99 ASN A CA 1
ATOM 817 C C . ASN A 1 99 ? -28.779 2.426 31.816 1.00 82.69 99 ASN A C 1
ATOM 819 O O . ASN A 1 99 ? -27.916 1.973 31.077 1.00 82.69 99 ASN A O 1
ATOM 823 N N . ALA A 1 100 ? -30.049 2.555 31.426 1.00 83.38 100 ALA A N 1
ATOM 824 C CA . ALA A 1 100 ? -30.510 2.080 30.122 1.00 83.38 100 ALA A CA 1
ATOM 825 C C . ALA A 1 100 ? -29.803 2.791 28.950 1.00 83.38 100 ALA A C 1
ATOM 827 O O . ALA A 1 100 ? -29.526 2.179 27.921 1.00 83.38 100 ALA A O 1
ATOM 828 N N . GLY A 1 101 ? -29.489 4.083 29.102 1.00 84.25 101 GLY A N 1
ATOM 829 C CA . GLY A 1 101 ? -28.729 4.836 28.104 1.00 84.25 101 GLY A CA 1
ATOM 830 C C . GLY A 1 101 ? -27.252 4.444 28.078 1.00 84.25 101 GLY A C 1
ATOM 831 O O . GLY A 1 101 ? -26.669 4.325 27.003 1.00 84.25 101 GLY A O 1
ATOM 832 N N . LEU A 1 102 ? -26.667 4.202 29.253 1.00 83.62 102 LEU A N 1
ATOM 833 C CA . LEU A 1 102 ? -25.274 3.779 29.403 1.00 83.62 102 LEU A CA 1
ATOM 834 C C . LEU A 1 102 ? -25.046 2.366 28.844 1.00 83.62 102 LEU A C 1
ATOM 836 O O . LEU A 1 102 ? -24.087 2.163 28.104 1.00 83.62 102 LEU A O 1
ATOM 840 N N . ASP A 1 103 ? -25.964 1.431 29.092 1.00 82.31 103 ASP A N 1
ATOM 841 C CA . ASP A 1 103 ? -25.935 0.086 28.504 1.00 82.31 103 ASP A CA 1
ATOM 842 C C . ASP A 1 103 ? -26.071 0.128 26.979 1.00 82.31 103 ASP A C 1
ATOM 844 O O . ASP A 1 103 ? -25.361 -0.585 26.266 1.00 82.31 103 ASP A O 1
ATOM 848 N N . LYS A 1 104 ? -26.943 0.999 26.452 1.00 86.81 104 LYS A N 1
ATOM 849 C CA . LYS A 1 104 ? -27.085 1.186 25.002 1.00 86.81 104 LYS A CA 1
ATOM 850 C C . LYS A 1 104 ? -25.806 1.747 24.378 1.00 86.81 104 LYS A C 1
ATOM 852 O O . LYS A 1 104 ? -25.393 1.275 23.325 1.00 86.81 104 LYS A O 1
ATOM 857 N N . PHE A 1 105 ? -25.179 2.728 25.026 1.00 84.06 105 PHE A N 1
AT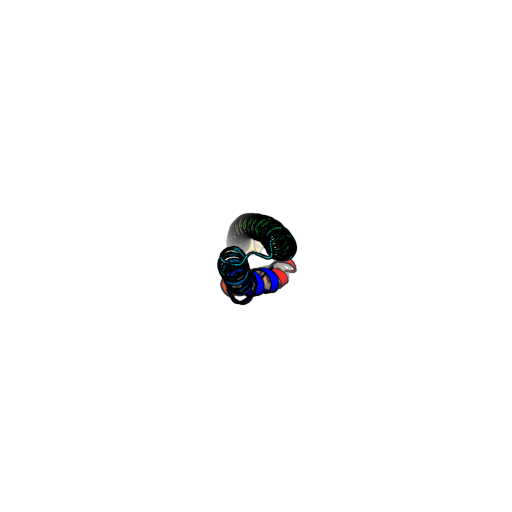OM 858 C CA . PHE A 1 105 ? -23.906 3.289 24.575 1.00 84.06 105 PHE A CA 1
ATOM 859 C C . PHE A 1 105 ? -22.788 2.240 24.584 1.00 84.06 105 PHE A C 1
ATOM 861 O O . PHE A 1 105 ? -22.064 2.122 23.602 1.00 84.06 105 PHE A O 1
ATOM 868 N N . LEU A 1 106 ? -22.680 1.437 25.649 1.00 84.38 106 LEU A N 1
ATOM 869 C CA . LEU A 1 106 ? -21.717 0.335 25.700 1.00 84.38 106 LEU A CA 1
ATOM 870 C C . LEU A 1 106 ? -21.964 -0.700 24.601 1.00 84.38 106 LEU A C 1
ATOM 872 O O . LEU A 1 106 ? -21.014 -1.142 23.968 1.00 84.38 106 LEU A O 1
ATOM 876 N N . SER A 1 107 ? -23.222 -1.060 24.352 1.00 85.50 107 SER A N 1
ATOM 877 C CA . SER A 1 107 ? -23.568 -2.027 23.304 1.00 85.50 107 SER A CA 1
ATOM 878 C C . SER A 1 107 ? -23.187 -1.518 21.911 1.00 85.50 107 SER A C 1
ATOM 880 O O . SER A 1 107 ? -22.715 -2.293 21.088 1.00 85.50 107 SER A O 1
ATOM 882 N N . GLN A 1 108 ? -23.357 -0.215 21.655 1.00 85.25 108 GLN A N 1
ATOM 883 C CA . GLN A 1 108 ? -22.901 0.397 20.406 1.00 85.25 108 GLN A CA 1
ATOM 884 C C . GLN A 1 108 ? -21.375 0.351 20.298 1.00 85.25 108 GLN A C 1
ATOM 886 O O . GLN A 1 108 ? -20.854 -0.059 19.272 1.00 85.25 108 GLN A O 1
ATOM 891 N N . LEU A 1 109 ? -20.667 0.688 21.379 1.00 82.06 109 LEU A N 1
ATOM 892 C CA . LEU A 1 109 ? -19.206 0.666 21.399 1.00 82.06 109 LEU A CA 1
ATOM 893 C C . LEU A 1 109 ? -18.628 -0.739 21.149 1.00 82.06 109 LEU A C 1
ATOM 895 O O . LEU A 1 109 ? -17.575 -0.874 20.534 1.00 82.06 109 LEU A O 1
ATOM 899 N N . GLU A 1 110 ? -19.308 -1.779 21.634 1.00 81.88 110 GLU A N 1
ATOM 900 C CA . GLU A 1 110 ? -18.958 -3.180 21.373 1.00 81.88 110 GLU A CA 1
ATOM 901 C C . GLU A 1 110 ? -19.188 -3.553 19.901 1.00 81.88 110 GLU A C 1
ATOM 903 O O . GLU A 1 110 ? -18.321 -4.171 19.291 1.00 81.88 110 GLU A O 1
ATOM 908 N N . ALA A 1 111 ? -20.294 -3.102 19.302 1.00 85.56 111 ALA A N 1
ATOM 909 C CA . ALA A 1 111 ? -20.559 -3.309 17.879 1.00 85.56 111 ALA A CA 1
ATOM 910 C C . ALA A 1 111 ? -19.529 -2.598 16.981 1.00 85.56 111 ALA A C 1
ATOM 912 O O . ALA A 1 111 ? -19.009 -3.215 16.052 1.00 85.56 111 ALA A O 1
ATOM 913 N N . ASP A 1 112 ? -19.192 -1.342 17.290 1.00 81.19 112 ASP A N 1
ATOM 914 C CA . ASP A 1 112 ? -18.189 -0.564 16.550 1.00 81.19 112 ASP A CA 1
ATOM 915 C C . ASP A 1 112 ? -16.803 -1.240 16.639 1.00 81.19 112 ASP A C 1
ATOM 917 O O . ASP A 1 112 ? -16.074 -1.335 15.652 1.00 81.19 112 ASP A O 1
ATOM 921 N N . TYR A 1 113 ? -16.455 -1.786 17.813 1.00 77.12 113 TYR A N 1
ATOM 922 C CA . TYR A 1 113 ? -15.226 -2.558 18.023 1.00 77.12 113 TYR A CA 1
ATOM 923 C C . TYR A 1 113 ? -15.182 -3.848 17.190 1.00 77.12 113 TYR A C 1
ATOM 925 O O . TYR A 1 113 ? -14.153 -4.151 16.573 1.00 77.12 113 TYR A O 1
ATOM 933 N N . ASP A 1 114 ? -16.274 -4.615 17.175 1.00 83.06 114 ASP A N 1
ATOM 934 C CA . ASP A 1 114 ? -16.371 -5.860 16.409 1.00 83.06 114 ASP A CA 1
ATOM 935 C C . ASP A 1 114 ? -16.275 -5.581 14.902 1.00 83.06 114 ASP A C 1
ATOM 937 O O . ASP A 1 114 ? -15.567 -6.286 14.176 1.00 83.06 114 ASP A O 1
ATOM 941 N N . GLU A 1 115 ? -16.932 -4.518 14.429 1.00 82.00 115 GLU A N 1
ATOM 942 C CA . GLU A 1 115 ? -16.878 -4.100 13.029 1.00 82.00 115 GLU A CA 1
ATOM 943 C C . GLU A 1 115 ? -15.474 -3.641 12.626 1.00 82.00 115 GLU A C 1
ATOM 945 O O . GLU A 1 115 ? -14.948 -4.104 11.610 1.00 82.00 115 GLU A O 1
ATOM 950 N N . PHE A 1 116 ? -14.827 -2.813 13.448 1.00 74.44 116 PHE A N 1
ATOM 951 C CA . PHE A 1 116 ? -13.447 -2.388 13.228 1.00 74.44 116 PHE A CA 1
ATOM 952 C C . PHE A 1 116 ? -12.492 -3.589 13.159 1.00 74.44 116 PHE A C 1
ATOM 954 O O . PHE A 1 116 ? -11.639 -3.670 12.266 1.00 74.44 116 PHE A O 1
ATOM 961 N N . THR A 1 117 ? -12.613 -4.525 14.109 1.00 75.62 117 THR A N 1
ATOM 962 C CA . THR A 1 117 ? -11.762 -5.723 14.179 1.00 75.62 117 THR A CA 1
ATOM 963 C C . THR A 1 117 ? -11.928 -6.556 12.916 1.00 75.62 117 THR A C 1
ATOM 965 O O . THR A 1 117 ? -10.934 -6.897 12.277 1.00 75.62 117 THR A O 1
ATOM 968 N N . ARG A 1 118 ? -13.175 -6.780 12.486 1.00 81.50 118 ARG A N 1
ATOM 969 C CA . ARG A 1 118 ? -13.482 -7.491 11.244 1.00 81.50 118 ARG A CA 1
ATOM 970 C C . ARG A 1 118 ? -12.877 -6.799 10.019 1.00 81.50 118 ARG A C 1
ATOM 972 O O . ARG A 1 118 ? -12.207 -7.454 9.232 1.00 81.50 118 ARG A O 1
ATOM 979 N N . LEU A 1 119 ? -13.061 -5.485 9.864 1.00 75.88 119 LEU A N 1
ATOM 980 C CA . LEU A 1 119 ? -12.512 -4.726 8.728 1.00 75.88 119 LEU A CA 1
ATOM 981 C C . LEU A 1 119 ? -10.978 -4.752 8.698 1.00 75.88 119 LEU A C 1
ATOM 983 O O . LEU A 1 119 ? -10.365 -4.823 7.631 1.00 75.88 119 LEU A O 1
ATOM 987 N N . THR A 1 120 ? -10.348 -4.740 9.872 1.00 69.38 120 THR A N 1
ATOM 988 C CA . THR A 1 120 ? -8.891 -4.837 9.998 1.00 69.38 120 THR A CA 1
ATOM 989 C C . THR A 1 120 ? -8.376 -6.237 9.663 1.00 69.38 120 THR A C 1
ATOM 991 O O . THR A 1 120 ? -7.330 -6.354 9.025 1.00 69.38 120 THR A O 1
ATOM 994 N N . GLU A 1 121 ? -9.090 -7.292 10.058 1.00 71.12 121 GLU A N 1
ATOM 995 C CA . GLU A 1 121 ? -8.748 -8.683 9.730 1.00 71.12 121 GLU A CA 1
ATOM 996 C C . GLU A 1 121 ? -8.993 -9.017 8.249 1.00 71.12 121 GLU A C 1
ATOM 998 O O . GLU A 1 121 ? -8.174 -9.706 7.639 1.00 71.12 121 GLU A O 1
ATOM 1003 N N . ASP A 1 122 ? -10.052 -8.463 7.651 1.00 74.62 122 ASP A N 1
ATOM 1004 C CA . ASP A 1 122 ? -10.412 -8.638 6.235 1.00 74.62 122 ASP A CA 1
ATOM 1005 C C . ASP A 1 122 ? -9.488 -7.854 5.276 1.00 74.62 122 ASP A C 1
ATOM 1007 O O . ASP A 1 122 ? -9.560 -8.013 4.055 1.00 74.62 122 ASP A O 1
ATOM 1011 N N . GLY A 1 123 ? -8.592 -7.015 5.808 1.00 67.06 123 GLY A N 1
ATOM 1012 C CA . GLY A 1 123 ? -7.652 -6.212 5.022 1.00 67.06 123 GLY A CA 1
ATOM 1013 C C . GLY A 1 123 ? -8.254 -4.941 4.411 1.00 67.06 123 GLY A C 1
ATOM 1014 O O . GLY A 1 123 ? -7.554 -4.228 3.686 1.00 67.06 123 GLY A O 1
ATOM 1015 N N . ASP A 1 124 ? -9.513 -4.615 4.725 1.00 69.12 124 ASP A N 1
ATOM 1016 C CA . ASP A 1 124 ? -10.182 -3.374 4.317 1.00 69.12 124 ASP A CA 1
ATOM 1017 C C . ASP A 1 124 ? -9.848 -2.226 5.283 1.00 69.12 124 ASP A C 1
ATOM 1019 O O . ASP A 1 124 ? -10.673 -1.655 6.001 1.00 69.12 124 ASP A O 1
ATOM 1023 N N . HIS A 1 125 ? -8.555 -1.912 5.326 1.00 64.44 125 HIS A N 1
ATOM 1024 C CA . HIS A 1 125 ? -7.985 -0.953 6.267 1.00 64.44 125 HIS A CA 1
ATOM 1025 C C . HIS A 1 125 ? -8.439 0.493 6.024 1.00 64.44 125 HIS A C 1
ATOM 1027 O O . HIS A 1 125 ? -8.315 1.321 6.923 1.00 64.44 125 HIS A O 1
ATOM 1033 N N . ALA A 1 126 ? -8.931 0.808 4.819 1.00 63.12 126 ALA A N 1
ATOM 1034 C CA . ALA A 1 126 ? -9.447 2.136 4.505 1.00 63.12 126 ALA A CA 1
ATOM 1035 C C .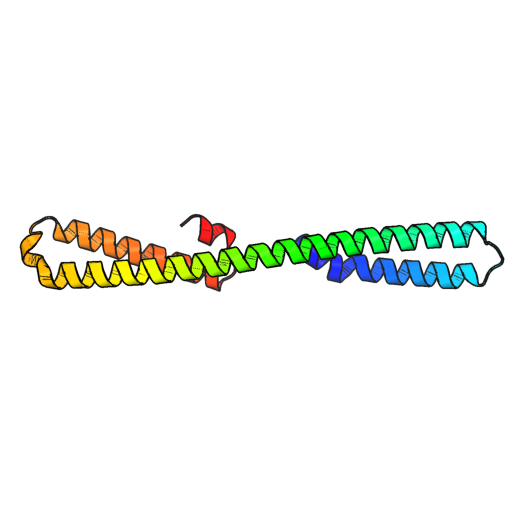 ALA A 1 126 ? -10.757 2.387 5.257 1.00 63.12 126 ALA A C 1
ATOM 1037 O O . ALA A 1 126 ? -10.874 3.396 5.941 1.00 63.12 126 ALA A O 1
ATOM 1038 N N . THR A 1 127 ? -11.690 1.434 5.203 1.00 61.94 127 THR A N 1
ATOM 1039 C CA . THR A 1 127 ? -12.970 1.536 5.913 1.00 61.94 127 THR A CA 1
ATOM 1040 C C . THR A 1 127 ? -12.803 1.390 7.422 1.00 61.94 127 THR A C 1
ATOM 1042 O O . THR A 1 127 ? -13.503 2.065 8.168 1.00 61.94 127 THR A O 1
ATOM 1045 N N . ALA A 1 128 ? -11.832 0.597 7.892 1.00 59.88 128 ALA A N 1
ATOM 1046 C CA . ALA A 1 128 ? -11.526 0.520 9.323 1.00 59.88 128 ALA A CA 1
ATOM 1047 C C . ALA A 1 128 ? -11.139 1.887 9.921 1.00 59.88 128 ALA A C 1
ATOM 1049 O O . ALA A 1 128 ? -11.438 2.149 11.074 1.00 59.88 128 ALA A O 1
ATOM 1050 N N . SER A 1 129 ? -10.494 2.775 9.155 1.00 61.59 129 SER A N 1
ATOM 1051 C CA . SER A 1 129 ? -10.048 4.084 9.658 1.00 61.59 129 SER A CA 1
ATOM 1052 C C . SER A 1 129 ? -11.170 5.103 9.897 1.00 61.59 129 SER A C 1
ATOM 1054 O O . SER A 1 129 ? -10.897 6.135 10.513 1.00 61.59 129 SER A O 1
ATOM 1056 N N . ASP A 1 130 ? -12.373 4.856 9.373 1.00 65.94 130 ASP A N 1
ATOM 1057 C CA . ASP A 1 130 ? -13.512 5.785 9.424 1.00 65.94 130 ASP A CA 1
ATOM 1058 C C . ASP A 1 130 ? -14.519 5.452 10.547 1.00 65.94 130 ASP A C 1
ATOM 1060 O O . ASP A 1 130 ? -15.474 6.208 10.745 1.00 65.94 130 ASP A O 1
ATOM 1064 N N . ILE A 1 131 ? -14.309 4.339 11.266 1.00 59.06 131 ILE A N 1
ATOM 1065 C CA . ILE A 1 131 ? -15.082 3.917 12.451 1.00 59.06 131 ILE A CA 1
ATOM 1066 C C . ILE A 1 131 ? -14.418 4.455 13.720 1.00 59.06 131 ILE A C 1
ATOM 1068 O O . ILE A 1 131 ? -15.138 5.057 14.549 1.00 59.06 131 ILE A O 1
#

Radius of gyration: 27.89 Å; chains: 1; bounding box: 60×16×78 Å

InterPro domains:
  IPR010379 Septation ring formation regulator EzrA [PF06160] (2-131)

pLDDT: mean 86.72, std 9.12, range [59.06, 98.19]